Protein AF-A0A1E1WTG3-F1 (afdb_monomer_lite)

Secondary structure (DSSP, 8-state):
-HHHHHHT-TT---TT-HHHHHHHHHHHHHHHHHHHHS-TT--HHHHHHHHHHHHTSEESS-TT-HHHHHHHHHHHHHHHHHHHHH--S----------PPPTTTEE---TT-------S-GGGSPPP----------PPP--------

Organism: Pectinophora gossypiella (NCBI:txid13191)

pLDDT: mean 83.96, std 19.17, range [35.34, 98.69]

Structure (mmCIF, N/CA/C/O backbone):
data_AF-A0A1E1WTG3-F1
#
_entry.id   AF-A0A1E1WTG3-F1
#
loop_
_atom_site.group_PDB
_atom_site.id
_atom_site.type_symbol
_atom_site.label_atom_id
_atom_site.label_alt_id
_atom_site.label_comp_id
_atom_site.label_asym_id
_atom_site.label_entity_id
_atom_site.label_seq_id
_atom_site.pdbx_PDB_ins_code
_atom_site.Cartn_x
_atom_site.Cartn_y
_atom_site.Cartn_z
_atom_site.occupancy
_atom_site.B_iso_or_equiv
_atom_site.auth_seq_id
_atom_site.auth_comp_id
_atom_site.auth_asym_id
_atom_site.auth_atom_id
_atom_site.pdbx_PDB_model_num
ATOM 1 N N . PHE A 1 1 ? -3.794 2.019 -9.294 1.00 90.38 1 PHE A N 1
ATOM 2 C CA . PHE A 1 1 ? -5.197 1.569 -9.188 1.00 90.38 1 PHE A CA 1
ATOM 3 C C . PHE A 1 1 ? -5.378 0.371 -8.261 1.00 90.38 1 PHE A C 1
ATOM 5 O O . PHE A 1 1 ? -6.263 0.441 -7.431 1.00 90.38 1 PHE A O 1
ATOM 12 N N . ALA A 1 2 ? -4.561 -0.691 -8.339 1.00 96.56 2 ALA A N 1
ATOM 13 C CA . ALA A 1 2 ? -4.745 -1.878 -7.486 1.00 96.56 2 ALA A CA 1
ATOM 14 C C . ALA A 1 2 ? -4.834 -1.564 -5.980 1.00 96.56 2 ALA A C 1
ATOM 16 O O . ALA A 1 2 ? -5.743 -2.045 -5.322 1.00 96.56 2 ALA A O 1
ATOM 17 N N . VAL A 1 3 ? -3.938 -0.712 -5.460 1.00 98.00 3 VAL A N 1
ATOM 18 C CA . VAL A 1 3 ? -3.944 -0.300 -4.045 1.00 98.00 3 VAL A CA 1
ATOM 19 C C . VAL A 1 3 ? -5.291 0.305 -3.619 1.00 98.00 3 VAL A C 1
ATOM 21 O O . VAL A 1 3 ? -5.935 -0.310 -2.780 1.00 98.00 3 VAL A O 1
ATOM 24 N N . PRO A 1 4 ? -5.773 1.429 -4.193 1.00 97.00 4 PRO A N 1
ATOM 25 C CA . PRO A 1 4 ? -7.028 2.035 -3.747 1.00 97.00 4 PRO A CA 1
ATOM 26 C C . PRO A 1 4 ? -8.245 1.136 -3.990 1.00 97.00 4 PRO A C 1
ATOM 28 O O . PRO A 1 4 ? -9.146 1.114 -3.164 1.00 97.00 4 PRO A O 1
ATOM 31 N N . VAL A 1 5 ? -8.265 0.339 -5.065 1.00 98.00 5 VAL A N 1
ATOM 32 C CA . VAL A 1 5 ? -9.366 -0.613 -5.301 1.00 98.00 5 VAL A CA 1
ATOM 33 C C . VAL A 1 5 ? -9.441 -1.655 -4.184 1.00 98.00 5 VAL A C 1
ATOM 35 O O . VAL A 1 5 ? -10.511 -1.877 -3.635 1.00 98.00 5 VAL A O 1
ATOM 38 N N . LEU A 1 6 ? -8.308 -2.257 -3.815 1.00 98.44 6 LEU A N 1
ATOM 39 C CA . LEU A 1 6 ? -8.258 -3.269 -2.757 1.00 98.44 6 LEU A CA 1
ATOM 40 C C . LEU A 1 6 ? -8.467 -2.671 -1.360 1.00 98.44 6 LEU A C 1
ATOM 42 O O . LEU A 1 6 ? -9.012 -3.344 -0.495 1.00 98.44 6 LEU A O 1
ATOM 46 N N . THR A 1 7 ? -8.084 -1.410 -1.133 1.00 98.44 7 THR A N 1
ATOM 47 C CA . THR A 1 7 ? -8.427 -0.680 0.098 1.00 98.44 7 THR A CA 1
ATOM 48 C C . THR A 1 7 ? -9.936 -0.625 0.311 1.00 98.44 7 THR A C 1
ATOM 50 O O . THR A 1 7 ? -10.390 -0.794 1.436 1.00 98.44 7 THR A O 1
ATOM 53 N N . HIS A 1 8 ? -10.714 -0.400 -0.746 1.00 98.25 8 HIS A N 1
ATOM 54 C CA . HIS A 1 8 ? -12.174 -0.256 -0.677 1.00 98.25 8 HIS A CA 1
ATOM 55 C C . HIS A 1 8 ? -12.931 -1.559 -0.939 1.00 98.25 8 HIS A C 1
ATOM 57 O O . HIS A 1 8 ? -14.149 -1.538 -1.109 1.00 98.25 8 HIS A O 1
ATOM 63 N N . ASP A 1 9 ? -12.231 -2.692 -0.951 1.00 97.94 9 ASP A N 1
ATOM 64 C CA . ASP A 1 9 ? -12.875 -3.993 -1.040 1.00 97.94 9 ASP A CA 1
ATOM 65 C C . ASP A 1 9 ? -13.822 -4.205 0.165 1.00 97.94 9 ASP A C 1
ATOM 67 O O . ASP A 1 9 ? -13.386 -4.028 1.311 1.00 97.94 9 ASP A O 1
ATOM 71 N N . PRO A 1 10 ? -15.106 -4.553 -0.057 1.00 97.62 10 PRO A N 1
ATOM 72 C CA . PRO A 1 10 ? -16.072 -4.731 1.028 1.00 97.62 10 PRO A CA 1
ATOM 73 C C . PRO A 1 10 ? -15.736 -5.877 1.990 1.00 97.62 10 PRO A C 1
ATOM 75 O O . PRO A 1 10 ? -16.176 -5.843 3.140 1.00 97.62 10 PRO A O 1
ATOM 78 N N . GLU A 1 11 ? -14.986 -6.889 1.543 1.00 97.38 11 GLU A N 1
ATOM 79 C CA . GLU A 1 11 ? -14.573 -8.022 2.379 1.00 97.38 11 GLU A CA 1
ATOM 80 C C . GLU A 1 11 ? -13.313 -7.705 3.196 1.00 97.38 11 GLU A C 1
ATOM 82 O O . GLU A 1 11 ? -13.055 -8.350 4.216 1.00 97.38 11 GLU A O 1
ATOM 87 N N . PHE A 1 12 ? -12.546 -6.683 2.806 1.00 98.25 12 PHE A N 1
ATOM 88 C CA . PHE A 1 12 ? -11.439 -6.165 3.601 1.00 98.25 12 PHE A CA 1
ATOM 89 C C . PHE A 1 12 ? -11.971 -5.195 4.657 1.00 98.25 12 PHE A C 1
ATOM 91 O O . PHE A 1 12 ? -12.082 -4.000 4.426 1.00 98.25 12 PHE A O 1
ATOM 98 N N . THR A 1 13 ? -12.325 -5.677 5.839 1.00 97.81 13 THR A N 1
ATOM 99 C CA . THR A 1 13 ? -12.936 -4.858 6.896 1.00 97.81 13 THR A CA 1
ATOM 100 C C . THR A 1 13 ? -11.942 -4.362 7.943 1.00 97.81 13 THR A C 1
ATOM 102 O O . THR A 1 13 ? -12.170 -3.296 8.513 1.00 97.81 13 THR A O 1
ATOM 105 N N . SER A 1 14 ? -10.827 -5.069 8.169 1.00 97.44 14 SER A N 1
ATOM 106 C CA . SER A 1 14 ? -9.794 -4.656 9.132 1.00 97.44 14 SER A CA 1
ATOM 107 C C . SER A 1 14 ? -8.388 -4.764 8.559 1.00 97.44 14 SER A C 1
ATOM 109 O O . SER A 1 14 ? -8.025 -5.770 7.956 1.00 97.44 14 SER A O 1
ATOM 111 N N . TYR A 1 15 ? -7.564 -3.743 8.801 1.00 97.88 15 TYR A N 1
ATOM 112 C CA . TYR A 1 15 ? -6.201 -3.661 8.266 1.00 97.88 15 TYR A CA 1
ATOM 113 C C . TYR A 1 15 ? -5.228 -4.680 8.876 1.00 97.88 15 TYR A C 1
ATOM 115 O O . TYR A 1 15 ? -4.153 -4.884 8.321 1.00 97.88 15 TYR A O 1
ATOM 123 N N . ASP A 1 16 ? -5.570 -5.276 10.018 1.00 96.56 16 ASP A N 1
ATOM 124 C CA . ASP A 1 16 ? -4.745 -6.213 10.781 1.00 96.56 16 ASP A CA 1
ATOM 125 C C . ASP A 1 16 ? -5.281 -7.655 10.767 1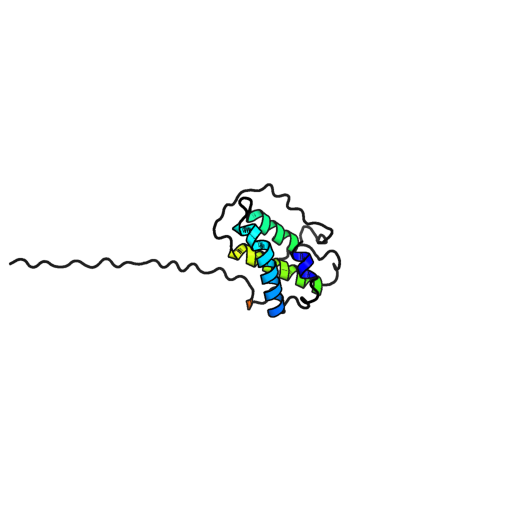.00 96.56 16 ASP A C 1
ATOM 127 O O . ASP A 1 16 ? -4.627 -8.558 11.300 1.00 96.56 16 ASP A O 1
ATOM 131 N N . ASP A 1 17 ? -6.418 -7.906 10.106 1.00 98.06 17 ASP A N 1
ATOM 132 C CA . ASP A 1 17 ? -6.939 -9.259 9.931 1.00 98.06 17 ASP A CA 1
ATOM 133 C C . ASP A 1 17 ? -6.029 -10.050 8.983 1.00 98.06 17 ASP A C 1
ATOM 135 O O . ASP A 1 17 ? -5.926 -9.800 7.779 1.00 98.06 17 ASP A O 1
ATOM 139 N N . VAL A 1 18 ? -5.351 -11.052 9.539 1.00 97.88 18 VAL A N 1
ATOM 140 C CA . VAL A 1 18 ? -4.357 -11.853 8.816 1.00 97.88 18 VAL A CA 1
ATOM 141 C C . VAL A 1 18 ? -4.969 -12.627 7.645 1.00 97.88 18 VAL A C 1
ATOM 143 O O . VAL A 1 18 ? -4.280 -12.857 6.648 1.00 97.88 18 VAL A O 1
ATOM 146 N N . ASN A 1 19 ? -6.224 -13.065 7.744 1.00 97.88 19 ASN A N 1
ATOM 147 C CA . ASN A 1 19 ? -6.861 -13.850 6.690 1.00 97.88 19 ASN A CA 1
ATOM 148 C C . ASN A 1 19 ? -7.249 -12.954 5.515 1.00 97.88 19 ASN A C 1
ATOM 150 O O . ASN A 1 19 ? -6.919 -13.285 4.375 1.00 97.88 19 ASN A O 1
ATOM 154 N N . GLN A 1 20 ? -7.838 -11.791 5.787 1.00 98.25 20 GLN A N 1
ATOM 155 C CA . GLN A 1 20 ? -8.160 -10.809 4.751 1.00 98.25 20 GLN A CA 1
ATOM 156 C C . GLN A 1 20 ? -6.888 -10.291 4.070 1.00 98.25 20 GLN A C 1
ATOM 158 O O . GLN A 1 20 ? -6.791 -10.294 2.843 1.00 98.25 20 GLN A O 1
ATOM 163 N N . LEU A 1 21 ? -5.846 -9.958 4.840 1.00 98.38 21 LEU A N 1
ATOM 164 C CA . LEU A 1 21 ? -4.561 -9.519 4.284 1.00 98.38 21 LEU A CA 1
ATOM 165 C C . LEU A 1 21 ? -3.900 -10.576 3.386 1.00 98.38 21 LEU A C 1
ATOM 167 O O . LEU A 1 21 ? -3.219 -10.218 2.423 1.00 98.38 21 LEU A O 1
ATOM 171 N N . LYS A 1 22 ? -4.082 -11.876 3.659 1.00 97.94 22 LYS A N 1
ATOM 172 C CA . LYS A 1 22 ? -3.607 -12.942 2.756 1.00 97.94 22 LYS A CA 1
ATOM 173 C C . LYS A 1 22 ? -4.334 -12.905 1.413 1.00 97.94 22 LYS A C 1
ATOM 175 O O . LYS A 1 22 ? -3.670 -13.048 0.387 1.00 97.94 22 LYS A O 1
ATOM 180 N N . VAL A 1 23 ? -5.647 -12.674 1.416 1.00 98.25 23 VAL A N 1
ATOM 181 C CA . VAL A 1 23 ? -6.444 -12.518 0.188 1.00 98.25 23 VAL A CA 1
ATOM 182 C C . VAL A 1 23 ? -5.984 -11.279 -0.581 1.00 98.25 23 VAL A C 1
ATOM 184 O O . VAL A 1 23 ? -5.600 -11.398 -1.743 1.00 98.25 23 VAL A O 1
ATOM 187 N N . ILE A 1 24 ? -5.869 -10.123 0.085 1.00 98.50 24 ILE A N 1
ATOM 188 C CA . ILE A 1 24 ? -5.349 -8.885 -0.526 1.00 98.50 24 ILE A CA 1
ATOM 189 C C . ILE A 1 24 ? -3.957 -9.101 -1.127 1.00 98.50 24 ILE A C 1
ATOM 191 O O . ILE A 1 24 ? -3.691 -8.701 -2.263 1.00 98.50 24 ILE A O 1
ATOM 195 N N . LYS A 1 25 ? -3.062 -9.783 -0.402 1.00 97.38 25 LYS A N 1
ATOM 196 C CA . LYS A 1 25 ? -1.723 -10.124 -0.896 1.00 97.38 25 LYS A CA 1
ATOM 197 C C . LYS A 1 25 ? -1.784 -11.002 -2.144 1.00 97.38 25 LYS A C 1
ATOM 199 O O . LYS A 1 25 ? -0.973 -10.806 -3.046 1.00 97.38 25 LYS A O 1
ATOM 204 N N . GLN A 1 26 ? -2.714 -11.952 -2.209 1.00 97.25 26 GLN A N 1
ATOM 205 C CA . GLN A 1 26 ? -2.905 -12.817 -3.372 1.00 97.25 26 GLN A CA 1
ATOM 206 C C . GLN A 1 26 ? -3.460 -12.044 -4.578 1.00 97.25 26 GLN A C 1
ATOM 208 O O . GLN A 1 26 ? -2.992 -12.256 -5.696 1.00 97.25 26 GLN A O 1
ATOM 213 N N . CYS A 1 27 ? -4.374 -11.095 -4.368 1.00 98.00 27 CYS A N 1
ATOM 214 C CA . CYS A 1 27 ? -4.853 -10.191 -5.418 1.00 98.00 27 CYS A CA 1
ATOM 215 C C . CYS A 1 27 ? -3.726 -9.290 -5.947 1.00 98.00 27 CYS A C 1
ATOM 217 O O . CYS A 1 27 ? -3.517 -9.194 -7.157 1.00 98.00 27 CYS A O 1
ATOM 219 N N . LEU A 1 28 ? -2.948 -8.676 -5.048 1.00 97.06 28 LEU A N 1
ATOM 220 C CA . LEU A 1 28 ? -1.765 -7.892 -5.418 1.00 97.06 28 LEU A CA 1
ATOM 221 C C . LEU A 1 28 ? -0.756 -8.740 -6.188 1.00 97.06 28 LEU A C 1
ATOM 223 O O . LEU A 1 28 ? -0.234 -8.291 -7.205 1.00 97.06 28 LEU A O 1
ATOM 227 N N . TRP A 1 29 ? -0.503 -9.964 -5.719 1.00 94.25 29 TRP A N 1
ATOM 228 C CA . TRP A 1 29 ? 0.352 -10.929 -6.398 1.00 94.25 29 TRP A CA 1
ATOM 229 C C . TRP A 1 29 ? -0.127 -11.184 -7.827 1.00 94.25 29 TRP A C 1
ATOM 231 O O . TRP A 1 29 ? 0.653 -11.031 -8.760 1.00 94.25 29 TRP A O 1
ATOM 241 N N . PHE A 1 30 ? -1.408 -11.500 -8.005 1.00 95.19 30 PHE A N 1
ATOM 242 C CA . PHE A 1 30 ? -1.997 -11.787 -9.311 1.00 95.19 30 PHE A CA 1
ATOM 243 C C . PHE A 1 30 ? -1.849 -10.619 -10.300 1.00 95.19 30 PHE A C 1
ATOM 245 O O . PHE A 1 30 ? -1.573 -10.834 -11.479 1.00 95.19 30 PHE A O 1
ATOM 252 N N . ILE A 1 31 ? -1.978 -9.378 -9.819 1.00 94.00 31 ILE A N 1
ATOM 253 C CA . ILE A 1 31 ? -1.817 -8.171 -10.643 1.00 94.00 31 ILE A CA 1
ATOM 254 C C . ILE A 1 31 ? -0.337 -7.896 -10.947 1.00 94.00 31 ILE A C 1
ATOM 256 O O . ILE A 1 31 ? 0.017 -7.576 -12.081 1.00 94.00 31 ILE A O 1
ATOM 260 N N . LEU A 1 32 ? 0.532 -7.984 -9.937 1.00 91.25 32 LEU A N 1
ATOM 261 C CA . LEU A 1 32 ? 1.940 -7.598 -10.049 1.00 91.25 32 LEU A CA 1
ATOM 262 C C . LEU A 1 32 ? 2.801 -8.669 -10.725 1.00 91.25 32 LEU A C 1
ATOM 264 O O . LEU A 1 32 ? 3.760 -8.320 -11.405 1.00 91.25 32 LEU A O 1
ATOM 268 N N . GLU A 1 33 ? 2.480 -9.955 -10.581 1.00 89.50 33 GLU A N 1
ATOM 269 C CA . GLU A 1 33 ? 3.257 -11.059 -11.155 1.00 89.50 33 GLU A CA 1
ATOM 270 C C . GLU A 1 33 ? 3.538 -10.885 -12.656 1.00 89.50 33 GLU A C 1
ATOM 272 O O . GLU A 1 33 ? 4.719 -10.888 -13.018 1.00 89.50 33 GLU A O 1
ATOM 277 N N . PRO A 1 34 ? 2.544 -10.698 -13.548 1.00 89.31 34 PRO A N 1
ATOM 278 C CA . PRO A 1 34 ? 2.823 -10.515 -14.971 1.00 89.31 34 PRO A CA 1
ATOM 279 C C . PRO A 1 34 ? 3.615 -9.229 -15.252 1.00 89.31 34 PRO A C 1
ATOM 281 O O . PRO A 1 34 ? 4.472 -9.232 -16.133 1.00 89.31 34 PRO A O 1
ATOM 284 N N . LEU A 1 35 ? 3.386 -8.161 -14.479 1.00 87.19 35 LEU A N 1
ATOM 285 C CA . LEU A 1 35 ? 4.089 -6.880 -14.623 1.00 87.19 35 LEU A CA 1
ATOM 286 C C . LEU A 1 35 ? 5.563 -6.955 -14.214 1.00 87.19 35 LEU A C 1
ATOM 288 O O . LEU A 1 35 ? 6.368 -6.186 -14.726 1.00 87.19 35 LEU A O 1
ATOM 292 N N . ILE A 1 36 ? 5.904 -7.853 -13.288 1.00 85.06 36 ILE A N 1
ATOM 293 C CA . ILE A 1 36 ? 7.272 -8.041 -12.791 1.00 85.06 36 ILE A CA 1
ATOM 294 C C . ILE A 1 36 ? 8.007 -9.109 -13.606 1.00 85.06 36 ILE A C 1
ATOM 296 O O . ILE A 1 36 ? 9.180 -8.952 -13.924 1.00 85.06 36 ILE A O 1
ATOM 300 N N . THR A 1 37 ? 7.344 -10.225 -13.916 1.00 80.94 37 THR A N 1
ATOM 301 C CA . THR A 1 37 ? 8.010 -11.427 -14.454 1.00 80.94 37 THR A CA 1
ATOM 302 C C . THR A 1 37 ? 8.011 -11.523 -15.974 1.00 80.94 37 THR A C 1
ATOM 304 O O . THR A 1 37 ? 8.834 -12.254 -16.519 1.00 80.94 37 THR A O 1
ATOM 307 N N . ARG A 1 38 ? 7.096 -10.828 -16.660 1.00 75.56 38 ARG A N 1
ATOM 308 C CA . ARG A 1 38 ? 6.924 -10.925 -18.121 1.00 75.56 38 ARG A CA 1
ATOM 309 C C . ARG A 1 38 ? 7.149 -9.601 -18.845 1.00 75.56 38 ARG A C 1
ATOM 311 O O . ARG A 1 38 ? 6.854 -9.511 -20.030 1.00 75.56 38 ARG A O 1
ATOM 318 N N . ASN A 1 39 ? 7.606 -8.573 -18.134 1.00 72.00 39 ASN A N 1
ATOM 319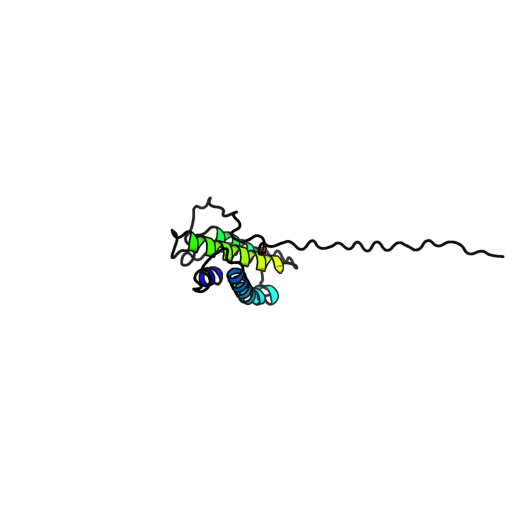 C CA . ASN A 1 39 ? 7.769 -7.241 -18.688 1.00 72.00 39 ASN A CA 1
ATOM 320 C C . ASN A 1 39 ? 9.250 -6.867 -18.751 1.00 72.00 39 ASN A C 1
ATOM 322 O O . ASN A 1 39 ? 9.865 -6.582 -17.726 1.00 72.00 39 ASN A O 1
ATOM 326 N N . ASP A 1 40 ? 9.795 -6.793 -19.962 1.00 76.12 40 ASP A N 1
ATOM 327 C CA . ASP A 1 40 ? 11.173 -6.344 -20.211 1.00 76.12 40 ASP A CA 1
ATOM 328 C C . ASP A 1 40 ? 11.391 -4.861 -19.847 1.00 76.12 40 ASP A C 1
ATOM 330 O O . ASP A 1 40 ? 12.526 -4.377 -19.789 1.00 76.12 40 ASP A O 1
ATOM 334 N N . LEU A 1 41 ? 10.297 -4.131 -19.595 1.00 77.06 41 LEU A N 1
ATOM 335 C CA . LEU A 1 41 ? 10.274 -2.755 -19.101 1.00 77.06 41 LEU A CA 1
ATOM 336 C C . LEU A 1 41 ? 10.069 -2.675 -17.582 1.00 77.06 41 LEU A C 1
ATOM 338 O O . LEU A 1 41 ? 9.889 -1.578 -17.049 1.00 77.06 41 LEU A O 1
ATOM 342 N N . TYR A 1 42 ? 10.059 -3.805 -16.868 1.00 83.56 42 TYR A N 1
ATOM 343 C CA . TYR A 1 42 ? 9.991 -3.788 -15.413 1.00 83.56 42 TYR A CA 1
ATOM 344 C C . TYR A 1 42 ? 11.176 -3.002 -14.836 1.00 83.56 42 TYR A C 1
ATOM 346 O O . TYR A 1 42 ? 12.338 -3.311 -15.085 1.00 83.56 42 TYR A O 1
ATOM 354 N N . CYS A 1 43 ? 10.869 -1.994 -14.021 1.00 84.38 43 CYS A N 1
ATOM 355 C CA . CYS A 1 43 ? 11.858 -1.197 -13.307 1.00 84.38 43 CYS A CA 1
ATOM 356 C C . CYS A 1 43 ? 11.565 -1.263 -11.809 1.00 84.38 43 CYS A C 1
ATOM 358 O O . CYS A 1 43 ? 10.619 -0.645 -11.317 1.00 84.38 43 CYS A O 1
ATOM 360 N N . TYR A 1 44 ? 12.401 -1.986 -11.064 1.00 86.69 44 TYR A N 1
ATOM 361 C CA . TYR A 1 44 ? 12.255 -2.109 -9.612 1.00 86.69 44 TYR A CA 1
ATOM 362 C C . TYR A 1 44 ? 12.197 -0.742 -8.914 1.00 86.69 44 TYR A C 1
ATOM 364 O O . TYR A 1 44 ? 11.314 -0.508 -8.089 1.00 86.69 44 TYR A O 1
ATOM 372 N N . GLY A 1 45 ? 13.105 0.173 -9.277 1.00 86.19 45 GLY A N 1
ATOM 373 C CA . GLY A 1 45 ? 13.183 1.509 -8.682 1.00 86.19 45 GLY A CA 1
ATOM 374 C C . GLY A 1 45 ? 11.894 2.312 -8.861 1.00 86.19 45 GLY A C 1
ATOM 375 O O . GLY A 1 45 ? 11.448 2.964 -7.916 1.00 86.19 45 GLY A O 1
ATOM 376 N N . PHE A 1 46 ? 11.252 2.194 -10.027 1.00 88.38 46 PHE A N 1
ATOM 377 C CA . PHE A 1 46 ? 9.957 2.814 -10.300 1.00 88.38 46 PHE A CA 1
ATOM 378 C C . PHE A 1 46 ? 8.860 2.264 -9.381 1.00 88.38 46 PHE A C 1
ATOM 380 O O . PHE A 1 46 ? 8.221 3.037 -8.672 1.00 88.38 46 PHE A O 1
ATOM 387 N N . TYR A 1 47 ? 8.664 0.941 -9.335 1.00 90.56 47 TYR A N 1
ATOM 388 C CA . TYR A 1 47 ? 7.604 0.341 -8.510 1.00 90.56 47 TYR A CA 1
ATOM 389 C C . TYR A 1 47 ? 7.827 0.581 -7.015 1.00 90.56 47 TYR A C 1
ATOM 391 O O . TYR A 1 47 ? 6.874 0.891 -6.297 1.00 90.56 47 TYR A O 1
ATOM 399 N N . LYS A 1 48 ? 9.080 0.498 -6.553 1.00 90.50 48 LYS A N 1
ATOM 400 C CA . LYS A 1 48 ? 9.451 0.839 -5.177 1.00 90.50 48 LYS A CA 1
ATOM 401 C C . LYS A 1 48 ? 9.071 2.287 -4.856 1.00 90.50 48 LYS A C 1
ATOM 403 O O . LYS A 1 48 ? 8.300 2.520 -3.928 1.00 90.50 48 LYS A O 1
ATOM 408 N N . THR A 1 49 ? 9.554 3.240 -5.655 1.00 91.19 49 THR A N 1
ATOM 409 C CA . THR A 1 49 ? 9.291 4.675 -5.451 1.00 91.19 49 THR A CA 1
ATOM 410 C C . THR A 1 49 ? 7.796 4.985 -5.519 1.00 91.19 49 THR A C 1
ATOM 412 O O . THR A 1 49 ? 7.288 5.753 -4.705 1.00 91.19 49 THR A O 1
ATOM 415 N N . LEU A 1 50 ? 7.066 4.361 -6.447 1.00 93.50 50 LEU A N 1
ATOM 416 C CA . LEU A 1 50 ? 5.619 4.515 -6.578 1.00 93.50 50 LEU A CA 1
ATOM 417 C C . LEU A 1 50 ? 4.897 4.116 -5.284 1.00 93.50 50 LEU A C 1
ATOM 419 O O . LEU A 1 50 ? 4.079 4.884 -4.780 1.00 93.50 50 LEU A O 1
ATOM 423 N N . VAL A 1 51 ? 5.204 2.939 -4.730 1.00 95.25 51 VAL A N 1
ATOM 424 C CA . VAL A 1 51 ? 4.561 2.434 -3.504 1.00 95.25 51 VAL A CA 1
ATOM 425 C C . VAL A 1 51 ? 4.949 3.251 -2.274 1.00 95.25 51 VAL A C 1
ATOM 427 O O . VAL A 1 51 ? 4.075 3.574 -1.469 1.00 95.25 51 VAL A O 1
ATOM 430 N N . GLU A 1 52 ? 6.214 3.659 -2.154 1.00 93.62 52 GLU A N 1
ATOM 431 C CA . GLU A 1 52 ? 6.659 4.555 -1.076 1.00 93.62 52 GLU A CA 1
ATOM 432 C C . GLU A 1 52 ? 5.915 5.893 -1.114 1.00 93.62 52 GLU A C 1
ATOM 434 O O . GLU A 1 52 ? 5.408 6.354 -0.091 1.00 93.62 52 GLU A O 1
ATOM 439 N N . ARG A 1 53 ? 5.765 6.484 -2.305 1.00 94.38 53 ARG A N 1
ATOM 440 C CA . ARG A 1 53 ? 5.013 7.731 -2.470 1.00 94.38 53 ARG A CA 1
ATOM 441 C C . ARG A 1 53 ? 3.531 7.549 -2.152 1.00 94.38 53 ARG A C 1
ATOM 443 O O . ARG A 1 53 ? 2.990 8.382 -1.432 1.00 94.38 53 ARG A O 1
ATOM 450 N N . MET A 1 54 ? 2.885 6.473 -2.613 1.00 96.88 54 MET A N 1
ATOM 451 C CA . MET A 1 54 ? 1.483 6.178 -2.264 1.00 96.88 54 MET A CA 1
ATOM 452 C C . MET A 1 54 ? 1.281 6.090 -0.742 1.00 96.88 54 MET A C 1
ATOM 454 O O . MET A 1 54 ? 0.306 6.626 -0.223 1.00 96.88 54 MET A O 1
ATOM 458 N N . LYS A 1 55 ? 2.219 5.482 -0.004 1.00 96.88 55 LYS A N 1
ATOM 459 C CA . LYS A 1 55 ? 2.136 5.339 1.461 1.00 96.88 55 LYS A CA 1
ATOM 460 C C . LYS A 1 55 ? 2.234 6.669 2.230 1.00 96.88 55 LYS A C 1
ATOM 462 O O . LYS A 1 55 ? 1.749 6.759 3.357 1.00 96.88 55 LYS A O 1
ATOM 467 N N . ASN A 1 56 ? 2.803 7.708 1.619 1.00 96.81 56 ASN A N 1
ATOM 468 C CA . ASN A 1 56 ? 2.841 9.065 2.180 1.00 96.81 56 ASN A CA 1
ATOM 469 C C . ASN A 1 56 ? 1.561 9.878 1.911 1.00 96.81 56 ASN A C 1
ATOM 471 O O . ASN A 1 56 ? 1.496 11.046 2.277 1.00 96.81 56 ASN A O 1
ATOM 475 N N . HIS A 1 57 ? 0.548 9.291 1.274 1.00 97.62 57 HIS A N 1
ATOM 476 C CA . HIS A 1 57 ? -0.738 9.940 1.020 1.00 97.62 57 HIS A CA 1
ATOM 477 C C . HIS A 1 57 ? -1.823 9.381 1.939 1.00 97.62 57 HIS A C 1
ATOM 479 O O . HIS A 1 57 ? -1.619 8.375 2.627 1.00 97.62 57 HIS A O 1
ATOM 485 N N . LYS A 1 58 ? -2.964 10.062 1.966 1.00 98.19 58 LYS A N 1
ATOM 486 C CA . LYS A 1 58 ? -4.207 9.546 2.541 1.00 98.19 58 LYS A CA 1
ATOM 487 C C . LYS A 1 58 ? -5.139 9.049 1.447 1.00 98.19 58 LYS A C 1
ATOM 489 O O . LYS A 1 58 ? -4.931 9.360 0.276 1.00 98.19 58 LYS A O 1
ATOM 494 N N . ASP A 1 59 ? -6.144 8.277 1.823 1.00 98.38 59 ASP A N 1
ATOM 495 C CA . ASP A 1 59 ? -7.239 7.959 0.915 1.00 98.38 59 ASP A CA 1
ATOM 496 C C . ASP A 1 59 ? -7.996 9.244 0.546 1.00 98.38 59 ASP A C 1
ATOM 498 O O . ASP A 1 59 ? -8.349 10.017 1.433 1.00 98.38 59 ASP A O 1
ATOM 502 N N . ALA A 1 60 ? -8.210 9.492 -0.750 1.00 98.00 60 ALA A N 1
ATOM 503 C CA . ALA A 1 60 ? -8.836 10.736 -1.215 1.00 98.00 60 ALA A CA 1
ATOM 504 C C . ALA A 1 60 ? -10.347 10.823 -0.959 1.00 98.00 60 ALA A C 1
ATOM 506 O O . ALA A 1 60 ? -10.897 11.921 -0.969 1.00 98.00 60 ALA A O 1
ATOM 507 N N . LEU A 1 61 ? -11.037 9.694 -0.767 1.00 97.19 61 LEU A N 1
ATOM 508 C CA . LEU A 1 61 ? -12.475 9.690 -0.483 1.00 97.19 61 LEU A CA 1
ATOM 509 C C . LEU A 1 61 ? -12.736 9.834 1.022 1.00 97.19 61 LEU A C 1
ATOM 511 O O . LEU A 1 61 ? -13.728 10.439 1.429 1.00 97.19 61 LEU A O 1
ATOM 515 N N . ASN A 1 62 ? -11.825 9.306 1.841 1.00 97.31 62 ASN A N 1
ATOM 516 C CA . ASN A 1 62 ? -11.990 9.160 3.282 1.00 97.31 62 ASN A CA 1
ATOM 517 C C . ASN A 1 62 ? -10.746 9.664 4.052 1.00 97.31 62 ASN A C 1
ATOM 519 O O . ASN A 1 62 ? -10.170 8.958 4.881 1.00 97.31 62 ASN A O 1
ATOM 523 N N . GLU A 1 63 ? -10.320 10.908 3.811 1.00 96.88 63 GLU A N 1
ATOM 524 C CA . GLU A 1 63 ? -9.083 11.481 4.383 1.00 96.88 63 GLU A CA 1
ATOM 525 C C . GLU A 1 63 ? -9.045 11.523 5.925 1.00 96.88 63 GLU A C 1
ATOM 527 O O . GLU A 1 63 ? -7.978 11.476 6.550 1.00 96.88 63 GLU A O 1
ATOM 532 N N . THR A 1 64 ? -10.203 11.658 6.566 1.00 97.50 64 THR A N 1
ATOM 533 C CA . THR A 1 64 ? -10.329 11.756 8.028 1.00 97.50 64 THR A CA 1
ATOM 534 C C . THR A 1 64 ? -10.617 10.415 8.699 1.00 97.50 64 THR A C 1
ATOM 536 O O . THR A 1 64 ? -10.643 10.349 9.925 1.00 97.50 64 THR A O 1
ATOM 539 N N . ASP A 1 65 ? -10.816 9.351 7.918 1.00 97.88 65 ASP A N 1
ATOM 540 C CA . ASP A 1 65 ? -11.097 8.013 8.426 1.00 97.88 65 ASP A CA 1
ATOM 541 C C . ASP A 1 65 ? -9.793 7.227 8.587 1.00 97.88 65 ASP A C 1
ATOM 543 O O . ASP A 1 65 ? -9.221 6.692 7.629 1.00 97.88 65 ASP A O 1
ATOM 547 N N . ASP A 1 66 ? -9.302 7.158 9.820 1.00 97.38 66 ASP A N 1
ATOM 548 C CA . ASP A 1 66 ? -8.068 6.440 10.124 1.00 97.38 66 ASP A CA 1
ATOM 549 C C . ASP A 1 66 ? -8.158 4.946 9.781 1.00 97.38 66 ASP A C 1
ATOM 551 O O . ASP A 1 66 ? -7.156 4.370 9.360 1.00 97.38 66 ASP A O 1
ATOM 555 N N . ALA A 1 67 ? -9.333 4.312 9.874 1.00 97.94 67 ALA A N 1
ATOM 556 C CA . ALA A 1 67 ? -9.473 2.889 9.566 1.00 97.94 67 ALA A CA 1
ATOM 557 C C . ALA A 1 67 ? -9.253 2.616 8.069 1.00 97.94 67 ALA A C 1
ATOM 559 O O . ALA A 1 67 ? -8.515 1.692 7.706 1.00 97.94 67 ALA A O 1
ATOM 560 N N . VAL A 1 68 ? -9.816 3.456 7.194 1.00 98.44 68 VAL A N 1
ATOM 561 C CA . VAL A 1 68 ? -9.585 3.369 5.739 1.00 98.44 68 VAL A CA 1
ATOM 562 C C . VAL A 1 68 ? -8.123 3.668 5.399 1.00 98.44 68 VAL A C 1
ATOM 564 O O . VAL A 1 68 ? -7.506 2.948 4.609 1.00 98.44 68 VAL A O 1
ATOM 567 N N . ASN A 1 69 ? -7.525 4.675 6.039 1.00 98.50 69 ASN A N 1
ATOM 568 C CA . ASN A 1 69 ? -6.118 5.009 5.818 1.00 98.50 69 ASN A CA 1
ATOM 569 C C . ASN A 1 69 ? -5.173 3.888 6.279 1.00 98.50 69 ASN A C 1
ATOM 571 O O . ASN A 1 69 ? -4.227 3.550 5.566 1.00 98.50 69 ASN A O 1
ATOM 575 N N . TYR A 1 70 ? -5.451 3.243 7.416 1.00 98.69 70 TYR A N 1
ATOM 576 C CA . TYR A 1 70 ? -4.663 2.105 7.900 1.00 98.69 70 TYR A CA 1
ATOM 577 C C . TYR A 1 70 ? -4.752 0.917 6.944 1.00 98.69 70 TYR A C 1
ATOM 579 O O . TYR A 1 70 ? -3.725 0.306 6.639 1.00 98.69 70 TYR A O 1
ATOM 587 N N . LYS A 1 71 ? -5.944 0.636 6.402 1.00 98.69 71 LYS A N 1
ATOM 588 C CA . LYS A 1 71 ? -6.124 -0.363 5.341 1.00 98.69 71 LYS A CA 1
ATOM 589 C C . LYS A 1 71 ? -5.278 -0.032 4.113 1.00 98.69 71 LYS A C 1
ATOM 591 O O . LYS A 1 71 ? -4.540 -0.895 3.638 1.00 98.69 71 LYS A O 1
ATOM 596 N N . MET A 1 72 ? -5.325 1.211 3.631 1.00 98.62 72 MET A N 1
ATOM 597 C CA . MET A 1 72 ? -4.539 1.642 2.470 1.00 98.62 72 MET A CA 1
ATOM 598 C C . MET A 1 72 ? -3.035 1.479 2.701 1.00 98.62 72 MET A C 1
ATOM 600 O O . MET A 1 72 ? -2.322 0.946 1.846 1.00 98.62 72 MET A O 1
ATOM 604 N N . TRP A 1 73 ? -2.539 1.899 3.865 1.00 98.62 73 TRP A N 1
ATOM 605 C CA . TRP A 1 73 ? -1.125 1.770 4.205 1.00 98.62 73 TRP A CA 1
ATOM 606 C C . TRP A 1 73 ? -0.696 0.308 4.388 1.00 98.62 73 TRP A C 1
ATOM 608 O O . TRP A 1 73 ? 0.400 -0.050 3.953 1.00 98.62 73 TRP A O 1
ATOM 6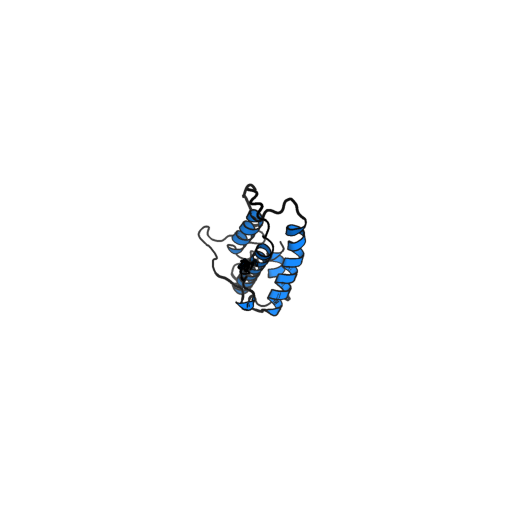18 N N . ALA A 1 74 ? -1.562 -0.557 4.925 1.00 98.56 74 ALA A N 1
ATOM 619 C CA . ALA A 1 74 ? -1.326 -2.001 4.967 1.00 98.56 74 ALA A CA 1
ATOM 620 C C . ALA A 1 74 ? -1.253 -2.612 3.555 1.00 98.56 74 ALA A C 1
ATOM 622 O O . ALA A 1 74 ? -0.353 -3.403 3.266 1.00 98.56 74 ALA A O 1
ATOM 623 N N . VAL A 1 75 ? -2.130 -2.205 2.630 1.00 98.56 75 VAL A N 1
ATOM 624 C CA . VAL A 1 75 ? -2.076 -2.653 1.224 1.00 98.56 75 VAL A CA 1
ATOM 625 C C . VAL A 1 75 ? -0.770 -2.197 0.555 1.00 98.56 75 VAL A C 1
ATOM 627 O O . VAL A 1 75 ? -0.150 -2.982 -0.168 1.00 98.56 75 VAL A O 1
ATOM 630 N N . CYS A 1 76 ? -0.295 -0.976 0.833 1.00 98.38 76 CYS A N 1
ATOM 631 C CA . CYS A 1 76 ? 1.023 -0.506 0.386 1.00 98.38 76 CYS A CA 1
ATOM 632 C C . CYS A 1 76 ? 2.168 -1.382 0.926 1.00 98.38 76 CYS A C 1
ATOM 63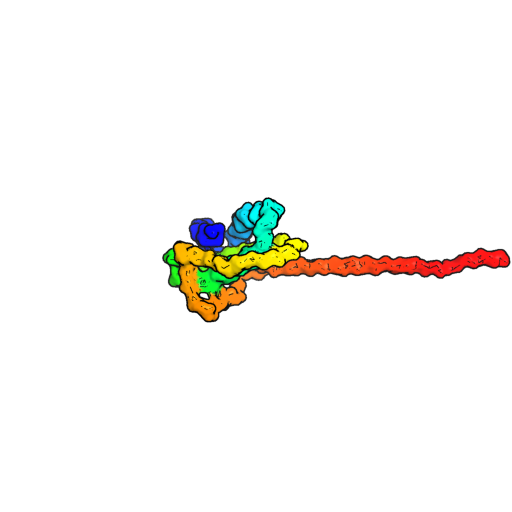4 O O . CYS A 1 76 ? 3.051 -1.771 0.158 1.00 98.38 76 CYS A O 1
ATOM 636 N N . ASP A 1 77 ? 2.146 -1.745 2.212 1.00 97.88 77 ASP A N 1
ATOM 637 C CA . ASP A 1 77 ? 3.158 -2.628 2.809 1.00 97.88 77 ASP A CA 1
ATOM 638 C C . ASP A 1 77 ? 3.144 -4.040 2.186 1.00 97.88 77 ASP A C 1
ATOM 640 O O . ASP A 1 77 ? 4.203 -4.632 1.932 1.00 97.88 77 ASP A O 1
ATOM 644 N N . LEU A 1 78 ? 1.958 -4.583 1.880 1.00 97.56 78 LEU A N 1
ATOM 645 C CA . LEU A 1 78 ? 1.824 -5.853 1.156 1.00 97.56 78 LEU A CA 1
ATOM 646 C C . LEU A 1 78 ? 2.376 -5.754 -0.268 1.00 97.56 78 LEU A C 1
ATOM 648 O O . LEU A 1 78 ? 3.110 -6.647 -0.698 1.00 97.56 78 LEU A O 1
ATOM 652 N N . ALA A 1 79 ? 2.058 -4.677 -0.989 1.00 96.94 79 ALA A N 1
ATOM 653 C CA . ALA A 1 79 ? 2.548 -4.452 -2.347 1.00 96.94 79 ALA A CA 1
ATOM 654 C C . ALA A 1 79 ? 4.080 -4.365 -2.365 1.00 96.94 79 ALA A C 1
ATOM 656 O O . ALA A 1 79 ? 4.728 -5.028 -3.178 1.00 96.94 79 ALA A O 1
ATOM 657 N N . MET A 1 80 ? 4.662 -3.633 -1.411 1.00 95.44 80 MET A N 1
ATOM 658 C CA . MET A 1 80 ? 6.111 -3.558 -1.237 1.00 95.44 80 MET A CA 1
ATOM 659 C C . MET A 1 80 ? 6.721 -4.940 -0.965 1.00 95.44 80 MET A C 1
ATOM 661 O O . MET A 1 80 ? 7.701 -5.328 -1.599 1.00 95.44 80 MET A O 1
ATOM 665 N N . SER A 1 81 ? 6.091 -5.733 -0.094 1.00 93.81 81 SER A N 1
ATOM 666 C CA . SER A 1 81 ? 6.535 -7.099 0.211 1.00 93.81 81 SER A CA 1
ATOM 667 C C . SER A 1 81 ? 6.510 -8.021 -1.016 1.00 93.81 81 SER A C 1
ATOM 669 O O . SER A 1 81 ? 7.409 -8.849 -1.191 1.00 93.81 81 SER A O 1
ATOM 671 N N . VAL A 1 82 ? 5.502 -7.885 -1.886 1.00 92.69 82 VAL A N 1
ATOM 672 C CA . VAL A 1 82 ? 5.422 -8.619 -3.161 1.00 92.69 82 VAL A CA 1
ATOM 673 C C . VAL A 1 82 ? 6.577 -8.224 -4.083 1.00 92.69 82 VAL A C 1
ATOM 675 O O . VAL A 1 82 ? 7.273 -9.110 -4.587 1.00 92.69 82 VAL A O 1
ATOM 678 N N . ILE A 1 83 ? 6.834 -6.923 -4.238 1.00 90.88 83 ILE A N 1
ATOM 679 C CA . ILE A 1 83 ? 7.932 -6.394 -5.062 1.00 90.88 83 ILE A CA 1
ATOM 680 C C . ILE A 1 83 ? 9.292 -6.908 -4.550 1.00 90.88 83 ILE A C 1
ATOM 682 O O . ILE A 1 83 ? 10.087 -7.450 -5.327 1.00 90.88 83 ILE A O 1
ATOM 686 N N . TRP A 1 84 ? 9.551 -6.826 -3.240 1.00 88.56 84 TRP A N 1
ATOM 687 C CA . TRP A 1 84 ? 10.794 -7.327 -2.636 1.00 88.56 84 TRP A CA 1
ATOM 688 C C . TRP A 1 84 ? 11.007 -8.820 -2.870 1.00 88.56 84 TRP A C 1
ATOM 690 O O . TRP A 1 84 ? 12.114 -9.239 -3.208 1.00 88.56 84 TRP A O 1
ATOM 700 N N . SER A 1 85 ? 9.950 -9.627 -2.763 1.00 85.44 85 SER A N 1
ATOM 701 C CA . SER A 1 85 ? 10.047 -11.085 -2.909 1.00 85.44 85 SER A CA 1
ATOM 702 C C . SER A 1 85 ? 10.504 -11.565 -4.293 1.00 85.44 85 SER A C 1
ATOM 704 O O . SER A 1 85 ? 10.906 -12.721 -4.431 1.00 85.44 85 SER A O 1
ATOM 706 N N . ARG A 1 86 ? 10.451 -10.703 -5.317 1.00 76.75 86 ARG A N 1
ATOM 707 C CA . ARG A 1 86 ? 10.766 -11.052 -6.711 1.00 76.75 86 ARG A CA 1
ATOM 708 C C . ARG A 1 86 ? 11.947 -10.298 -7.308 1.00 76.75 86 ARG A C 1
ATOM 710 O O . ARG A 1 86 ? 12.324 -10.574 -8.441 1.00 76.75 86 ARG A O 1
ATOM 717 N N . SER A 1 87 ? 12.589 -9.415 -6.551 1.00 68.00 87 SER A N 1
ATOM 718 C CA . SER A 1 87 ? 13.648 -8.533 -7.065 1.00 68.00 87 SER A CA 1
ATOM 719 C C . SER A 1 87 ? 15.034 -9.195 -7.178 1.00 68.00 87 SER A C 1
ATOM 721 O O . SER A 1 87 ? 16.055 -8.531 -7.078 1.00 68.00 87 SER A O 1
ATOM 723 N N . SER A 1 88 ? 15.108 -10.507 -7.430 1.00 58.75 88 SER A N 1
ATOM 724 C CA . SER A 1 88 ? 16.368 -11.272 -7.473 1.00 58.75 88 SER A CA 1
ATOM 725 C C . SER A 1 88 ? 17.256 -11.012 -8.703 1.00 58.75 88 SER A C 1
ATOM 727 O O . SER A 1 88 ? 18.286 -11.663 -8.853 1.00 58.75 88 SER A O 1
ATOM 729 N N . ARG A 1 89 ? 16.874 -10.102 -9.608 1.00 56.16 89 ARG A N 1
ATOM 730 C CA . ARG A 1 89 ? 17.676 -9.681 -10.771 1.00 56.16 89 ARG A CA 1
ATOM 731 C C . ARG A 1 89 ? 17.599 -8.162 -10.888 1.00 56.16 89 ARG A C 1
ATOM 733 O O . ARG A 1 89 ? 16.662 -7.618 -11.463 1.00 56.16 89 ARG A O 1
ATOM 740 N N . PHE A 1 90 ? 18.553 -7.490 -10.252 1.00 53.28 90 PHE A N 1
ATOM 741 C CA . PHE A 1 90 ? 18.663 -6.038 -10.239 1.00 53.28 90 PHE A CA 1
ATOM 742 C C . PHE A 1 90 ? 19.170 -5.535 -11.588 1.00 53.28 90 PHE A C 1
ATOM 744 O O . PHE A 1 90 ? 20.369 -5.365 -11.782 1.00 53.28 90 PHE A O 1
ATOM 751 N N . GLU A 1 91 ? 18.258 -5.234 -12.501 1.00 55.38 91 GLU A N 1
ATOM 752 C CA . GLU A 1 91 ? 18.516 -4.129 -13.412 1.00 55.38 91 GLU A CA 1
ATOM 753 C C . GLU A 1 91 ? 18.003 -2.857 -12.734 1.00 55.38 91 GLU A C 1
ATOM 755 O O . GLU A 1 91 ? 16.821 -2.513 -12.799 1.00 55.38 91 GLU A O 1
ATOM 760 N N . LEU A 1 92 ? 18.902 -2.166 -12.024 1.00 55.91 92 LEU A N 1
ATOM 761 C CA . LEU A 1 92 ? 18.723 -0.746 -11.725 1.00 55.91 92 LEU A CA 1
ATOM 762 C C . LEU A 1 92 ? 18.833 0.002 -13.061 1.00 55.91 92 LEU A C 1
ATOM 764 O O . LEU A 1 92 ? 19.880 0.543 -13.402 1.00 55.91 92 LEU A O 1
ATOM 768 N N . ARG A 1 93 ? 17.773 -0.034 -13.872 1.00 61.31 93 ARG A N 1
ATOM 769 C CA . ARG A 1 93 ? 17.626 0.933 -14.958 1.00 61.31 93 ARG A CA 1
ATOM 770 C C . ARG A 1 93 ? 17.110 2.220 -14.339 1.00 61.31 93 ARG A C 1
ATOM 772 O O . ARG A 1 93 ? 16.026 2.223 -13.751 1.00 61.31 93 ARG A O 1
ATOM 779 N N . ASP A 1 94 ? 17.880 3.289 -14.487 1.00 56.41 94 ASP A N 1
ATOM 780 C CA . ASP A 1 94 ? 17.431 4.632 -14.147 1.00 56.41 94 ASP A CA 1
ATOM 781 C C . ASP A 1 94 ? 16.318 5.030 -15.118 1.00 56.41 94 ASP A C 1
ATOM 783 O O . ASP A 1 94 ? 16.541 5.256 -16.307 1.00 56.41 94 ASP A O 1
ATOM 787 N N . PHE A 1 95 ? 15.087 5.055 -14.615 1.00 60.06 95 PHE A N 1
ATOM 788 C CA . PHE A 1 95 ? 13.938 5.581 -15.340 1.00 60.06 95 PHE A CA 1
ATOM 789 C C . PHE A 1 95 ? 13.704 7.028 -14.881 1.00 60.06 95 PHE A C 1
ATOM 791 O O . PHE A 1 95 ? 13.741 7.271 -13.670 1.00 60.06 95 PHE A O 1
ATOM 798 N N . PRO A 1 96 ? 13.461 7.996 -15.788 1.00 57.97 96 PRO A N 1
ATOM 799 C CA . PRO A 1 96 ? 13.207 9.381 -15.399 1.00 57.97 96 PRO A CA 1
ATOM 800 C C . PRO A 1 96 ? 12.016 9.446 -14.430 1.00 57.97 96 PRO A C 1
ATOM 802 O O . PRO A 1 96 ? 10.906 9.002 -14.724 1.00 57.97 96 PRO A O 1
ATOM 805 N N . SER A 1 97 ? 12.293 9.937 -13.226 1.00 60.84 97 SER A N 1
ATOM 806 C CA . SER A 1 97 ? 11.597 9.587 -11.988 1.00 60.84 97 SER A CA 1
ATOM 807 C C . SER A 1 97 ? 10.504 10.576 -11.569 1.00 60.84 97 SER A C 1
ATOM 809 O O . SER A 1 97 ? 10.353 10.861 -10.382 1.00 60.84 97 SER A O 1
ATOM 811 N N . ASP A 1 98 ? 9.665 11.050 -12.496 1.00 66.75 98 ASP A N 1
ATOM 812 C CA . ASP A 1 98 ? 8.477 11.845 -12.127 1.00 66.75 98 ASP A CA 1
ATOM 813 C C . ASP A 1 98 ? 7.251 10.943 -11.916 1.00 66.75 98 ASP A C 1
ATOM 815 O O . ASP A 1 98 ? 6.257 10.978 -12.644 1.00 66.75 98 ASP A O 1
ATOM 819 N N . THR A 1 99 ? 7.347 10.048 -10.929 1.00 78.56 99 THR A N 1
ATOM 820 C CA . THR A 1 99 ? 6.246 9.131 -10.612 1.00 78.56 99 THR A CA 1
ATOM 821 C C . THR A 1 99 ? 5.134 9.902 -9.902 1.00 78.56 99 THR A C 1
ATOM 823 O O . THR A 1 99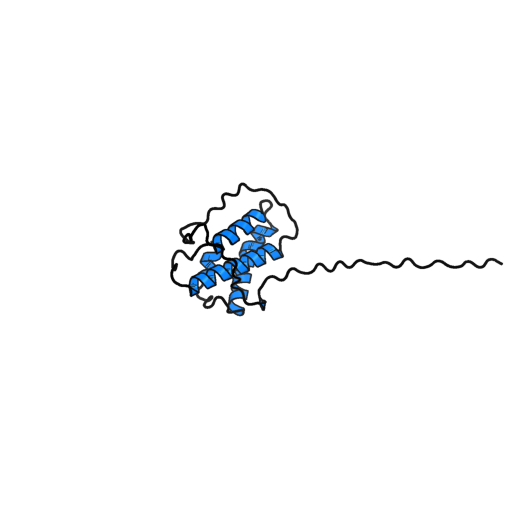 ? 5.198 10.137 -8.693 1.00 78.56 99 THR A O 1
ATOM 826 N N . ARG A 1 100 ? 4.122 10.332 -10.660 1.00 88.75 100 ARG A N 1
ATOM 827 C CA . ARG A 1 100 ? 2.992 11.110 -10.139 1.00 88.75 100 ARG A CA 1
ATOM 828 C C . ARG A 1 100 ? 1.962 10.214 -9.466 1.00 88.75 100 ARG A C 1
ATOM 830 O O . ARG A 1 100 ? 1.537 9.205 -10.024 1.00 88.75 100 ARG A O 1
ATOM 837 N N . ILE A 1 101 ? 1.535 10.623 -8.275 1.00 94.00 101 ILE A N 1
ATOM 838 C CA . ILE A 1 101 ? 0.453 9.973 -7.542 1.00 94.00 101 ILE A CA 1
ATOM 839 C C . ILE A 1 101 ? -0.877 10.603 -7.983 1.00 94.00 101 ILE A C 1
ATOM 841 O O . ILE A 1 101 ? -1.013 11.824 -7.893 1.00 94.00 101 ILE A O 1
ATOM 845 N N . PRO A 1 102 ? -1.851 9.824 -8.490 1.00 95.06 102 PRO A N 1
ATOM 846 C CA . PRO A 1 102 ? -3.121 10.386 -8.932 1.00 95.06 102 PRO A CA 1
ATOM 847 C C . PRO A 1 102 ? -3.946 10.898 -7.746 1.00 95.06 102 PRO A C 1
ATOM 849 O O . PRO A 1 102 ? -4.381 10.115 -6.899 1.00 95.06 102 PRO A O 1
ATOM 852 N N . THR A 1 103 ? -4.214 12.201 -7.725 1.00 95.62 103 THR A N 1
ATOM 853 C CA . THR A 1 103 ? -4.923 12.881 -6.628 1.00 95.62 103 THR A CA 1
ATOM 854 C C . THR A 1 103 ? -6.379 12.452 -6.471 1.00 95.62 103 THR A C 1
ATOM 856 O O . THR A 1 103 ? -6.956 12.630 -5.409 1.00 95.62 103 THR A O 1
ATOM 859 N N . MET A 1 104 ? -6.967 11.829 -7.496 1.00 96.19 104 MET A N 1
ATOM 860 C CA . MET A 1 104 ? -8.327 11.285 -7.416 1.00 96.19 104 MET A CA 1
ATOM 861 C C . MET A 1 104 ? -8.461 10.076 -6.474 1.00 96.19 104 MET A C 1
ATOM 863 O O . MET A 1 104 ? -9.571 9.751 -6.077 1.00 96.19 104 MET A O 1
ATOM 867 N N . TYR A 1 105 ? -7.358 9.385 -6.159 1.00 97.25 105 TYR A N 1
ATOM 868 C CA . TYR A 1 105 ? -7.353 8.242 -5.231 1.00 97.25 105 TYR A CA 1
ATOM 869 C C . TYR A 1 105 ? -6.564 8.527 -3.957 1.00 97.25 105 TYR A C 1
ATOM 871 O O . TYR A 1 105 ? -6.785 7.881 -2.939 1.00 97.25 105 TYR A O 1
ATOM 879 N N . PHE A 1 106 ? -5.626 9.468 -4.025 1.00 97.88 106 PHE A N 1
ATOM 880 C CA . PHE A 1 106 ? -4.671 9.734 -2.967 1.00 97.88 106 PHE A CA 1
ATOM 881 C C . PHE A 1 106 ? -4.653 11.223 -2.637 1.00 97.88 106 PHE A C 1
ATOM 883 O O . PHE A 1 106 ? -4.178 12.034 -3.435 1.00 97.88 106 PHE A O 1
ATOM 890 N N . ALA A 1 107 ? -5.128 11.577 -1.450 1.00 97.75 107 ALA A N 1
ATOM 891 C CA . ALA A 1 107 ? -5.039 12.937 -0.956 1.00 97.75 107 ALA A CA 1
ATOM 892 C C . ALA A 1 107 ? -3.595 13.256 -0.537 1.00 97.75 107 ALA A C 1
ATOM 894 O O . ALA A 1 107 ? -2.969 12.467 0.189 1.00 97.75 107 ALA A O 1
ATOM 895 N N . PRO A 1 108 ? -3.033 14.385 -1.001 1.00 95.62 108 PRO A N 1
ATOM 896 C CA . PRO A 1 108 ? -1.686 14.792 -0.639 1.00 95.62 108 PRO A CA 1
ATOM 897 C C . PRO A 1 108 ? -1.593 15.094 0.857 1.00 95.62 108 PRO A C 1
ATOM 899 O O . PRO A 1 108 ? -2.493 15.681 1.452 1.00 95.62 108 PRO A O 1
ATOM 902 N N . GLN A 1 109 ? -0.468 14.718 1.456 1.00 93.94 109 GLN A N 1
ATOM 903 C CA . GLN A 1 109 ? -0.090 15.160 2.795 1.00 93.94 109 GLN A CA 1
ATOM 904 C C . GLN A 1 109 ? 1.024 16.207 2.711 1.00 93.94 109 GLN A C 1
ATOM 906 O O . GLN A 1 109 ? 1.531 16.509 1.630 1.00 93.94 109 GLN A O 1
ATOM 911 N N . SER A 1 110 ? 1.403 16.756 3.869 1.00 92.69 110 SER A N 1
ATOM 912 C CA . SER A 1 110 ? 2.582 17.618 3.996 1.00 92.69 110 SER A CA 1
ATOM 913 C C . SER A 1 110 ? 3.794 16.990 3.306 1.00 92.69 110 SER A C 1
ATOM 915 O O . SER A 1 110 ? 4.056 15.801 3.471 1.00 92.69 110 SER A O 1
ATOM 917 N N . GLU A 1 111 ? 4.570 17.796 2.584 1.00 84.06 111 GLU A N 1
ATOM 918 C CA . GLU A 1 111 ? 5.807 17.352 1.925 1.00 84.06 111 GLU A CA 1
ATOM 919 C C . GLU A 1 111 ? 6.849 16.791 2.909 1.00 84.06 111 GLU A C 1
ATOM 921 O O . GLU A 1 111 ? 7.699 15.989 2.527 1.00 84.06 111 GLU A O 1
ATOM 926 N N . TYR A 1 112 ? 6.745 17.162 4.190 1.00 89.88 112 TYR A N 1
ATOM 927 C CA . TYR A 1 112 ? 7.594 16.667 5.276 1.00 89.88 112 TYR A CA 1
ATOM 928 C C . TYR A 1 112 ? 7.052 15.396 5.942 1.00 89.88 112 TYR A C 1
ATOM 930 O O . TYR A 1 112 ? 7.706 14.834 6.823 1.00 89.88 112 TYR A O 1
ATOM 938 N N . PHE A 1 113 ? 5.853 14.942 5.570 1.00 93.31 113 PHE A N 1
ATOM 939 C CA . PHE A 1 113 ? 5.285 13.717 6.111 1.00 93.31 113 PHE A CA 1
ATOM 940 C C . PHE A 1 113 ? 5.953 12.494 5.479 1.00 93.31 113 PHE A C 1
ATOM 942 O O . PHE A 1 113 ? 5.939 12.303 4.263 1.00 93.31 113 PHE A O 1
ATOM 949 N N . VAL A 1 114 ? 6.502 11.629 6.331 1.00 94.12 114 VAL A N 1
ATOM 950 C CA . VAL A 1 114 ? 7.098 10.358 5.920 1.00 94.12 114 VAL A CA 1
ATOM 951 C C . VAL A 1 114 ? 6.499 9.242 6.758 1.00 94.12 114 VAL A C 1
ATOM 953 O O . VAL A 1 114 ? 6.700 9.176 7.973 1.00 94.12 114 VAL A O 1
ATOM 956 N N . ASN A 1 115 ? 5.779 8.334 6.105 1.00 95.19 115 ASN A N 1
ATOM 957 C CA . ASN A 1 115 ? 5.145 7.211 6.773 1.00 95.19 115 ASN A CA 1
ATOM 958 C C . ASN A 1 115 ? 6.107 6.021 6.901 1.00 95.19 115 ASN A C 1
ATOM 960 O O . ASN A 1 115 ? 6.183 5.147 6.033 1.00 95.19 115 ASN A O 1
ATOM 964 N N . THR A 1 116 ? 6.831 5.971 8.018 1.00 94.44 116 THR A N 1
ATOM 965 C CA . THR A 1 116 ? 7.769 4.883 8.342 1.00 94.44 116 THR A CA 1
ATOM 966 C C . THR A 1 116 ? 7.127 3.726 9.109 1.00 94.44 116 THR A C 1
ATOM 968 O O . THR A 1 116 ? 7.750 2.676 9.274 1.00 94.44 116 THR A O 1
ATOM 971 N N . ARG A 1 117 ? 5.881 3.880 9.573 1.00 96.00 117 ARG A N 1
ATOM 972 C CA . ARG A 1 117 ? 5.187 2.861 10.368 1.00 96.00 117 ARG A CA 1
ATOM 973 C C . ARG A 1 117 ? 4.829 1.655 9.504 1.00 96.00 117 ARG A C 1
ATOM 975 O O . ARG A 1 117 ? 4.396 1.806 8.367 1.00 96.00 117 ARG A O 1
ATOM 982 N N . VAL A 1 118 ? 4.979 0.455 10.057 1.00 96.19 118 VAL A N 1
ATOM 983 C CA . VAL A 1 118 ? 4.514 -0.792 9.435 1.00 96.19 118 VAL A CA 1
ATOM 984 C C . VAL A 1 118 ? 3.100 -1.091 9.926 1.00 96.19 118 VAL A C 1
ATOM 986 O O . VAL A 1 118 ? 2.862 -1.123 11.134 1.00 96.19 118 VAL A O 1
ATOM 989 N N . PHE A 1 119 ? 2.174 -1.303 8.994 1.00 97.38 119 PHE A N 1
ATOM 990 C CA . PHE A 1 119 ? 0.759 -1.578 9.274 1.00 97.38 119 PHE A CA 1
ATOM 991 C C . PHE A 1 119 ? 0.410 -3.065 9.160 1.00 97.38 119 PHE A C 1
ATOM 993 O O . PHE A 1 119 ? -0.730 -3.450 9.384 1.00 97.38 119 PHE A O 1
ATOM 1000 N N . LEU A 1 120 ? 1.394 -3.917 8.859 1.00 97.38 120 LEU A N 1
ATOM 1001 C CA . LEU A 1 120 ? 1.211 -5.364 8.813 1.00 97.38 120 LEU A CA 1
ATOM 1002 C C . LEU A 1 120 ? 1.450 -6.030 10.173 1.00 97.38 120 LEU A C 1
ATOM 1004 O O . LEU A 1 120 ? 2.460 -5.738 10.829 1.00 97.38 120 LEU A O 1
ATOM 1008 N N . PRO A 1 121 ? 0.621 -7.025 10.540 1.00 96.12 121 PRO A N 1
ATOM 1009 C CA . PRO A 1 121 ? 0.927 -7.945 11.624 1.00 96.12 121 PRO A CA 1
ATOM 1010 C C . PRO A 1 121 ? 2.285 -8.634 11.408 1.00 96.12 121 PRO A C 1
ATOM 1012 O O . PRO A 1 121 ? 2.626 -8.952 10.262 1.00 96.12 121 PRO A O 1
ATOM 1015 N N . PRO A 1 122 ? 3.040 -8.955 12.477 1.00 93.44 122 PRO A N 1
ATOM 1016 C CA . PRO A 1 122 ? 4.372 -9.561 12.367 1.00 93.44 122 PRO A CA 1
ATOM 1017 C C . PRO A 1 122 ? 4.437 -10.806 11.471 1.00 93.44 122 PRO A C 1
ATOM 1019 O O . PRO A 1 122 ? 5.413 -11.004 10.754 1.00 93.44 122 PRO A O 1
ATOM 1022 N N . ALA A 1 123 ? 3.374 -11.616 11.454 1.00 92.44 123 ALA A N 1
ATOM 1023 C CA . ALA A 1 123 ? 3.283 -12.833 10.646 1.00 92.44 123 ALA A CA 1
ATOM 1024 C C . ALA A 1 123 ? 3.303 -12.591 9.123 1.00 92.44 123 ALA A C 1
ATOM 1026 O O . ALA A 1 123 ? 3.572 -13.520 8.362 1.00 92.44 123 ALA A O 1
ATOM 1027 N N . LEU A 1 124 ? 2.993 -11.373 8.667 1.00 93.19 124 LEU A N 1
ATOM 1028 C CA . LEU A 1 124 ? 2.918 -11.020 7.245 1.00 93.19 124 LEU A CA 1
ATOM 1029 C C . LEU A 1 124 ? 4.016 -10.055 6.795 1.00 93.19 124 LEU A C 1
ATOM 1031 O O . LEU A 1 124 ? 4.123 -9.783 5.596 1.00 93.19 124 LEU A O 1
ATOM 1035 N N . GLN A 1 125 ? 4.841 -9.573 7.723 1.00 92.19 125 GLN A N 1
ATOM 1036 C CA . GLN A 1 125 ? 5.976 -8.718 7.402 1.00 92.19 125 GLN A CA 1
ATOM 1037 C C . GLN A 1 125 ? 7.007 -9.485 6.570 1.00 92.19 125 GLN A C 1
ATOM 1039 O O . GLN A 1 125 ? 7.251 -10.678 6.771 1.00 92.19 125 GLN A O 1
ATOM 1044 N N . PHE A 1 126 ? 7.613 -8.793 5.607 1.00 84.94 126 PHE A N 1
ATOM 1045 C CA . PHE A 1 126 ? 8.640 -9.385 4.767 1.00 84.94 126 PHE A CA 1
ATOM 1046 C C . PHE A 1 126 ? 9.859 -9.777 5.606 1.00 84.94 126 PHE A C 1
ATOM 1048 O O . PHE A 1 126 ? 10.496 -8.934 6.234 1.00 84.94 126 PHE A O 1
ATOM 1055 N N . GLN A 1 127 ? 10.207 -11.061 5.574 1.00 79.44 127 GLN A N 1
ATOM 1056 C CA . GLN A 1 127 ? 11.464 -11.555 6.115 1.00 79.44 127 GLN A CA 1
ATOM 1057 C C . GLN A 1 127 ? 12.431 -11.777 4.950 1.00 79.44 127 GLN A C 1
ATOM 1059 O O . GLN A 1 127 ? 12.152 -12.629 4.096 1.00 79.44 127 GLN A O 1
ATOM 1064 N N . PRO A 1 128 ? 13.556 -11.045 4.876 1.00 70.38 128 PRO A N 1
ATOM 1065 C CA . PRO A 1 128 ? 14.569 -11.336 3.878 1.00 70.38 128 PRO A CA 1
ATOM 1066 C C . PRO A 1 128 ? 15.061 -12.763 4.116 1.00 70.38 128 PRO A C 1
ATOM 1068 O O . PRO A 1 128 ? 15.549 -13.093 5.199 1.00 70.38 128 PRO A O 1
ATOM 1071 N N . LYS A 1 129 ? 14.898 -13.638 3.116 1.00 61.59 129 LYS A N 1
ATOM 1072 C CA . LYS A 1 129 ? 15.481 -14.980 3.171 1.00 61.59 129 LYS A CA 1
ATOM 1073 C C . LYS A 1 129 ? 16.986 -14.795 3.349 1.00 61.59 129 LYS A C 1
ATOM 1075 O O . LYS A 1 129 ? 17.636 -14.279 2.445 1.00 61.59 129 LYS A O 1
ATOM 1080 N N . ARG A 1 130 ? 17.535 -15.203 4.500 1.00 51.06 130 ARG A N 1
ATOM 1081 C CA . ARG A 1 130 ? 18.982 -15.390 4.634 1.00 51.06 130 ARG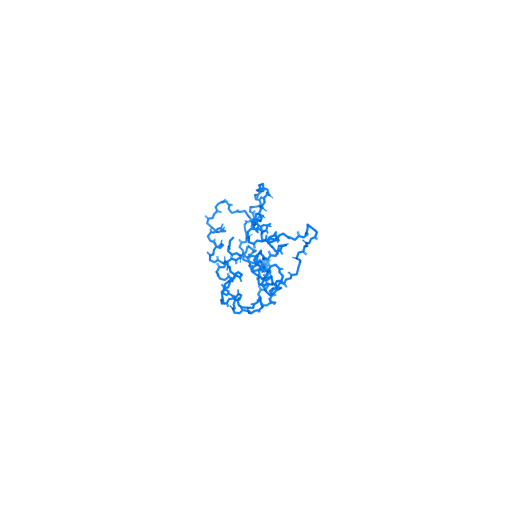 A CA 1
ATOM 1082 C C . ARG A 1 130 ? 19.367 -16.393 3.557 1.00 51.06 130 ARG A C 1
ATOM 1084 O O . ARG A 1 130 ? 18.934 -17.543 3.600 1.00 51.06 130 ARG A O 1
ATOM 1091 N N . GLN A 1 131 ? 20.092 -15.931 2.549 1.00 45.25 131 GLN A N 1
ATOM 1092 C CA . GLN A 1 131 ? 20.757 -16.814 1.613 1.00 45.25 131 GLN A CA 1
ATOM 1093 C C . GLN A 1 131 ? 21.730 -17.615 2.481 1.00 45.25 131 GLN A C 1
ATOM 1095 O O . GLN A 1 131 ? 22.659 -17.051 3.049 1.00 45.25 131 GLN A O 1
ATOM 1100 N N . ASN A 1 132 ? 21.434 -18.893 2.726 1.00 35.34 132 ASN A N 1
ATOM 1101 C CA . ASN A 1 132 ? 22.424 -19.784 3.310 1.00 35.34 132 ASN A CA 1
ATOM 1102 C C . ASN A 1 132 ? 23.548 -19.860 2.280 1.00 35.34 132 ASN A C 1
ATOM 1104 O O . ASN A 1 132 ? 23.434 -20.602 1.303 1.00 35.34 132 ASN A O 1
ATOM 1108 N N . ASP A 1 133 ? 24.608 -19.087 2.494 1.00 43.22 133 ASP A N 1
ATOM 1109 C CA . ASP A 1 133 ? 25.915 -19.366 1.926 1.00 43.22 133 ASP A CA 1
ATOM 1110 C C . ASP A 1 133 ? 26.346 -20.725 2.485 1.00 43.22 133 ASP A C 1
ATOM 1112 O O . ASP A 1 133 ? 27.017 -20.830 3.512 1.00 43.22 133 ASP A O 1
ATOM 1116 N N . GLN A 1 134 ? 25.905 -21.807 1.839 1.00 39.75 134 GLN A N 1
ATOM 1117 C CA . GLN A 1 134 ? 26.589 -23.084 1.952 1.00 39.75 134 GLN A CA 1
ATOM 1118 C C . GLN A 1 134 ? 27.952 -22.898 1.288 1.00 39.75 134 GLN A C 1
ATOM 1120 O O . GLN A 1 134 ? 28.138 -23.166 0.103 1.00 39.75 134 GLN A O 1
ATOM 1125 N N . VAL A 1 135 ? 28.908 -22.398 2.071 1.00 42.66 135 VAL A N 1
ATOM 1126 C CA . VAL A 1 135 ? 30.329 -22.564 1.795 1.00 42.66 135 VAL A CA 1
ATOM 1127 C C . VAL A 1 135 ? 30.594 -24.061 1.905 1.00 42.66 135 VAL A C 1
ATOM 1129 O O . VAL A 1 135 ? 30.839 -24.599 2.985 1.00 42.66 135 VAL A O 1
ATOM 1132 N N . ASP A 1 136 ? 30.457 -24.737 0.767 1.00 40.94 136 ASP A N 1
ATOM 1133 C CA . ASP A 1 136 ? 30.820 -26.130 0.548 1.00 40.94 136 ASP A CA 1
ATOM 1134 C C . ASP A 1 136 ? 32.333 -26.252 0.779 1.00 40.94 136 ASP A C 1
ATOM 1136 O O . ASP A 1 136 ? 33.166 -26.108 -0.121 1.00 40.94 136 ASP A O 1
ATOM 1140 N N . THR A 1 137 ? 32.708 -26.411 2.048 1.00 41.53 137 THR A N 1
ATOM 1141 C CA . THR A 1 137 ? 34.090 -26.612 2.467 1.00 41.53 137 THR A CA 1
ATOM 1142 C C . THR A 1 137 ? 34.419 -28.061 2.145 1.00 41.53 137 THR A C 1
ATOM 1144 O O . THR A 1 137 ? 34.382 -28.934 3.008 1.00 41.53 137 THR A O 1
ATOM 1147 N N . LYS A 1 138 ? 34.696 -28.342 0.868 1.00 41.50 138 LYS A N 1
ATOM 1148 C CA . LYS A 1 138 ? 35.266 -29.623 0.452 1.00 41.50 138 LYS A CA 1
ATOM 1149 C C . LYS A 1 138 ? 36.650 -29.752 1.080 1.00 41.50 138 LYS A C 1
ATOM 1151 O O . LYS A 1 138 ? 37.640 -29.237 0.556 1.00 41.50 138 LYS A O 1
ATOM 1156 N N . GLU A 1 139 ? 36.710 -30.446 2.212 1.00 43.06 139 GLU A N 1
ATOM 1157 C CA . GLU A 1 139 ? 37.946 -30.980 2.769 1.00 43.06 139 GLU A CA 1
ATOM 1158 C C . GLU A 1 139 ? 38.685 -31.767 1.677 1.00 43.06 139 GLU A C 1
ATOM 1160 O O . GLU A 1 139 ? 38.205 -32.770 1.145 1.00 43.06 139 GLU A O 1
ATOM 1165 N N . ARG A 1 140 ? 39.880 -31.292 1.315 1.00 47.09 140 ARG A N 1
ATOM 1166 C CA . ARG A 1 140 ? 40.819 -32.046 0.480 1.00 47.09 140 ARG A CA 1
ATOM 1167 C C . ARG A 1 140 ? 41.201 -33.339 1.214 1.00 47.09 140 ARG A C 1
ATOM 1169 O O . ARG A 1 140 ? 41.683 -33.249 2.345 1.00 47.09 140 ARG A O 1
ATOM 1176 N N . PRO A 1 141 ? 41.114 -34.524 0.587 1.00 44.03 141 PRO A N 1
ATOM 1177 C CA . PRO A 1 141 ? 41.575 -35.744 1.227 1.00 44.03 141 PRO A CA 1
ATOM 1178 C C . PRO A 1 141 ? 43.104 -35.713 1.376 1.00 44.03 141 PRO A C 1
ATOM 1180 O O . PRO A 1 141 ? 43.852 -35.518 0.412 1.00 44.03 141 PRO A O 1
ATOM 1183 N N . ARG A 1 142 ? 43.571 -35.905 2.616 1.00 47.91 142 ARG A N 1
ATOM 1184 C CA . ARG A 1 142 ? 44.982 -36.100 2.973 1.00 47.91 142 ARG A CA 1
ATOM 1185 C C . ARG A 1 142 ? 45.538 -37.326 2.233 1.00 47.91 142 ARG A C 1
ATOM 1187 O O . ARG A 1 142 ? 45.191 -38.455 2.555 1.00 47.91 142 ARG A O 1
ATOM 1194 N N . LYS A 1 143 ? 46.453 -37.122 1.281 1.00 52.84 143 LYS A N 1
ATOM 1195 C CA . LYS A 1 143 ? 47.302 -38.195 0.731 1.00 52.84 143 LYS A CA 1
ATOM 1196 C C . LYS A 1 143 ? 48.407 -38.556 1.728 1.00 52.84 143 LYS A C 1
ATOM 1198 O O . LYS A 1 143 ? 49.259 -37.705 1.962 1.00 52.84 143 LYS A O 1
ATOM 1203 N N . ARG A 1 144 ? 48.456 -39.805 2.212 1.00 46.75 144 ARG A N 1
ATOM 1204 C CA . ARG A 1 144 ? 49.669 -40.556 2.636 1.00 46.75 144 ARG A CA 1
ATOM 1205 C C . ARG A 1 144 ? 49.350 -42.066 2.694 1.00 46.75 144 ARG A C 1
ATOM 1207 O O . ARG A 1 144 ? 48.194 -42.383 2.948 1.00 46.75 144 ARG A O 1
ATOM 1214 N N . PRO A 1 145 ? 50.332 -42.987 2.642 1.00 47.56 145 PRO A N 1
ATOM 1215 C CA . PRO A 1 145 ? 51.618 -42.986 1.933 1.00 47.56 145 PRO A CA 1
ATOM 1216 C C . PRO A 1 145 ? 51.752 -44.225 1.008 1.00 47.56 145 PRO A C 1
ATOM 1218 O O . PRO A 1 145 ? 51.111 -45.249 1.223 1.00 47.56 145 PRO A O 1
ATOM 1221 N N . ARG A 1 146 ? 52.615 -44.171 -0.015 1.00 41.91 146 ARG A N 1
ATOM 1222 C CA . ARG A 1 146 ? 52.991 -45.364 -0.795 1.00 41.91 146 ARG A CA 1
ATOM 1223 C C . ARG A 1 146 ? 54.227 -45.982 -0.131 1.00 41.91 146 ARG A C 1
ATOM 1225 O O . ARG A 1 146 ? 55.296 -45.385 -0.192 1.00 41.91 146 ARG A O 1
ATOM 1232 N N . GLN A 1 147 ? 54.062 -47.124 0.536 1.00 46.75 147 GLN A N 1
ATOM 1233 C CA . GLN A 1 147 ? 55.177 -48.011 0.881 1.00 46.75 147 GLN A CA 1
ATOM 1234 C C . GLN A 1 147 ? 55.748 -48.578 -0.426 1.00 46.75 147 GLN A C 1
ATOM 1236 O O . GLN A 1 147 ? 54.988 -49.040 -1.280 1.00 46.75 147 GLN A O 1
ATOM 1241 N N . GLN A 1 148 ? 57.066 -48.516 -0.595 1.00 48.44 148 GLN A N 1
ATOM 1242 C CA . GLN A 1 148 ? 57.793 -49.329 -1.564 1.00 48.44 148 GLN A CA 1
ATOM 1243 C C . GLN A 1 148 ? 58.801 -50.182 -0.793 1.00 48.44 148 GLN A C 1
ATOM 1245 O O . GLN A 1 148 ? 59.501 -49.646 0.060 1.00 48.44 148 GLN A O 1
ATOM 1250 N N . ALA A 1 149 ? 58.715 -51.479 -1.106 1.00 42.81 149 ALA A N 1
ATOM 1251 C CA . ALA A 1 149 ? 59.672 -52.586 -1.022 1.00 42.81 149 ALA A CA 1
ATOM 1252 C C . ALA A 1 149 ? 60.933 -52.415 -0.166 1.00 42.81 149 ALA A C 1
ATOM 1254 O O . ALA A 1 149 ? 61.758 -51.534 -0.492 1.00 42.81 149 ALA A O 1
#

Foldseek 3Di:
DLLLVLLPPPVCQFLAPPVSLVVLLVSLLVVCVCVQPVDPPDALVQQLVLLQQQLQFAFLVCRPDVRSRLNSNSSSQSNNLSSVVRCPDDPNDDDPHPNDDDCNGTPHDPPPRGPPDHSYDPVRHRDPPPPPPPPVPPDDDDDDDDDDD

Radius of gyration: 22.39 Å; chains: 1; bounding box: 76×70×33 Å

Sequence (149 aa):
FAVPVLTHDPEFTSYDDVNQLKVIKQCLWFILEPLITRNDLYCYGFYKTLVERMKNHKDALNETDDAVNYKMWAVCDLAMSVIWSRSSRFELRDFPSDTRIPTMYFAPQSEYFVNTRVFLPPALQFQPKRQNDQVDTKERPRKRPRQQA